Protein AF-A0A543K8H4-F1 (afdb_monomer_lite)

pLDDT: mean 74.07, std 21.63, range [31.89, 98.25]

Structure (mmCIF, N/CA/C/O backbone):
data_AF-A0A543K8H4-F1
#
_entry.id   AF-A0A543K8H4-F1
#
loop_
_atom_site.group_PDB
_atom_site.id
_atom_site.type_symbol
_atom_site.label_atom_id
_atom_site.label_alt_id
_atom_site.label_comp_id
_atom_site.label_asym_id
_atom_site.label_entity_id
_atom_site.label_seq_id
_atom_site.pdbx_PDB_ins_code
_atom_site.Cartn_x
_atom_site.Cartn_y
_atom_site.Cartn_z
_atom_site.occupancy
_atom_site.B_iso_or_equiv
_atom_site.auth_seq_id
_atom_site.auth_comp_id
_atom_site.auth_asym_id
_atom_site.auth_atom_id
_atom_site.pdbx_PDB_model_num
ATOM 1 N N . MET A 1 1 ? -26.054 -43.335 34.215 1.00 47.31 1 MET A N 1
ATOM 2 C CA . MET A 1 1 ? -25.259 -42.193 34.705 1.00 47.31 1 MET A CA 1
ATOM 3 C C . MET A 1 1 ? -24.385 -41.779 33.537 1.00 47.31 1 MET A C 1
ATOM 5 O O . MET A 1 1 ? -23.347 -42.385 33.330 1.00 47.31 1 MET A O 1
ATOM 9 N N . ASP A 1 2 ? -24.916 -40.901 32.689 1.00 49.88 2 ASP A N 1
ATOM 10 C CA . ASP A 1 2 ? -24.349 -40.558 31.381 1.00 49.88 2 ASP A CA 1
ATOM 11 C C . ASP A 1 2 ? -23.752 -39.151 31.489 1.00 49.88 2 ASP A C 1
ATOM 13 O O . ASP A 1 2 ? -24.436 -38.223 31.928 1.00 49.88 2 ASP A O 1
ATOM 17 N N . ALA A 1 3 ? -22.455 -39.013 31.222 1.00 57.44 3 ALA A N 1
ATOM 18 C CA . ALA A 1 3 ? -21.758 -37.736 31.340 1.00 57.44 3 ALA A CA 1
ATOM 19 C C . ALA A 1 3 ? -22.100 -36.855 30.126 1.00 57.44 3 ALA A C 1
ATOM 21 O O . ALA A 1 3 ? -22.096 -37.356 29.000 1.00 57.44 3 ALA A O 1
ATOM 22 N N . PRO A 1 4 ? -22.378 -35.551 30.300 1.00 60.41 4 PRO A N 1
ATOM 23 C CA . PRO A 1 4 ? -22.704 -34.699 29.170 1.00 60.41 4 PRO A CA 1
ATOM 24 C C . PRO A 1 4 ? -21.467 -34.540 28.279 1.00 60.41 4 PRO A C 1
ATOM 26 O O . PRO A 1 4 ? -20.407 -34.108 28.733 1.00 60.41 4 PRO A O 1
ATOM 29 N N . ILE A 1 5 ? -21.615 -34.880 26.997 1.00 59.88 5 ILE A N 1
ATOM 30 C CA . ILE A 1 5 ? -20.638 -34.566 25.954 1.00 59.88 5 ILE A CA 1
ATOM 31 C C . ILE A 1 5 ? -20.490 -33.044 25.944 1.00 59.88 5 ILE A C 1
ATOM 33 O O . ILE A 1 5 ? -21.430 -32.323 25.598 1.00 59.88 5 ILE A O 1
ATOM 37 N N . ALA A 1 6 ? -19.327 -32.550 26.368 1.00 59.94 6 ALA A N 1
ATOM 38 C CA . ALA A 1 6 ? -19.016 -31.133 26.329 1.00 59.94 6 ALA A CA 1
ATOM 39 C C . ALA A 1 6 ? -19.148 -30.655 24.879 1.00 59.94 6 ALA A C 1
ATOM 41 O O . ALA A 1 6 ? -18.351 -31.011 24.010 1.00 59.94 6 ALA A O 1
ATOM 42 N N . THR A 1 7 ? -20.193 -29.873 24.611 1.00 62.84 7 THR A N 1
ATOM 43 C CA . THR A 1 7 ? -20.345 -29.169 23.342 1.00 62.84 7 THR A CA 1
ATOM 44 C C . THR A 1 7 ? -19.185 -28.194 23.248 1.00 62.84 7 THR A C 1
ATOM 46 O O . THR A 1 7 ? -19.174 -27.163 23.919 1.00 62.84 7 THR A O 1
ATOM 49 N N . VAL A 1 8 ? -18.177 -28.537 22.448 1.00 66.00 8 VAL A N 1
ATOM 50 C CA . VAL A 1 8 ? -17.114 -27.602 22.095 1.00 66.00 8 VAL A CA 1
ATOM 51 C C . VAL A 1 8 ? -17.789 -26.481 21.318 1.00 66.00 8 VAL A C 1
ATOM 53 O O . VAL A 1 8 ? -18.195 -26.664 20.169 1.00 66.00 8 VAL A O 1
ATOM 56 N N . ALA A 1 9 ? -17.973 -25.331 21.965 1.00 64.00 9 ALA A N 1
ATOM 57 C CA . ALA A 1 9 ? -18.434 -24.132 21.293 1.00 64.00 9 ALA A CA 1
ATOM 58 C C . ALA A 1 9 ? -17.465 -23.860 20.139 1.00 64.00 9 ALA A C 1
ATOM 60 O O . ALA A 1 9 ? -16.275 -23.623 20.352 1.00 64.00 9 ALA A O 1
ATOM 61 N N . ARG A 1 10 ? -17.960 -23.944 18.902 1.00 67.19 10 ARG A N 1
ATOM 62 C CA . ARG A 1 10 ? -17.166 -23.629 17.719 1.00 67.19 10 ARG A CA 1
ATOM 63 C C . ARG A 1 10 ? -16.966 -22.118 17.697 1.00 67.19 10 ARG A C 1
ATOM 65 O O . ARG A 1 10 ? -17.754 -21.391 17.100 1.00 67.19 10 ARG A O 1
ATOM 72 N N . MET A 1 11 ? -15.933 -21.642 18.383 1.00 63.16 11 MET A N 1
ATOM 73 C CA . MET A 1 11 ? -15.459 -20.280 18.211 1.00 63.16 11 MET A CA 1
ATOM 74 C C . MET A 1 11 ? -14.942 -20.157 16.783 1.00 63.16 11 MET A C 1
ATOM 76 O O . MET A 1 11 ? -13.873 -20.652 16.440 1.00 63.16 11 MET A O 1
ATOM 80 N N . THR A 1 12 ? -15.733 -19.533 15.918 1.00 67.06 12 THR A N 1
ATOM 81 C CA . THR A 1 12 ? -15.229 -19.054 14.637 1.00 67.06 12 THR A CA 1
ATOM 82 C C . THR A 1 12 ? -14.322 -17.871 14.940 1.00 67.06 12 THR A C 1
ATOM 84 O O . THR A 1 12 ? -14.789 -16.735 15.056 1.00 67.06 12 THR A O 1
ATOM 87 N N . GLU A 1 13 ? -13.038 -18.137 15.151 1.00 82.81 13 GLU A N 1
ATOM 88 C CA . GLU A 1 13 ? -12.063 -17.061 15.250 1.00 82.81 13 GLU A CA 1
ATOM 89 C C . GLU A 1 13 ? -12.000 -16.307 13.921 1.00 82.81 13 GLU A C 1
ATOM 91 O O . GLU A 1 13 ? -12.049 -16.890 12.833 1.00 82.81 13 GLU A O 1
ATOM 96 N N . LYS A 1 14 ? -11.959 -14.977 14.006 1.00 82.50 14 LYS A N 1
ATOM 97 C CA . LYS A 1 14 ? -11.877 -14.126 12.822 1.00 82.50 14 LYS A CA 1
ATOM 98 C C . LYS A 1 14 ? -10.465 -14.219 12.258 1.00 82.50 14 LYS A C 1
ATOM 100 O O . LYS A 1 14 ? -9.510 -13.846 12.927 1.00 82.50 14 LYS A O 1
ATOM 105 N N . VAL A 1 15 ? -10.348 -14.652 11.007 1.00 89.44 15 VAL A N 1
ATOM 106 C CA . VAL A 1 15 ? -9.075 -14.610 10.282 1.00 89.44 15 VAL A CA 1
ATOM 107 C C . VAL A 1 15 ? -8.794 -13.172 9.854 1.00 89.44 15 VAL A C 1
ATOM 109 O O . VAL A 1 15 ? -9.629 -12.524 9.219 1.00 89.44 15 VAL A O 1
ATOM 112 N N . HIS A 1 16 ? -7.610 -12.674 10.195 1.00 93.12 16 HIS A N 1
ATOM 113 C CA . HIS A 1 16 ? -7.120 -11.383 9.733 1.00 93.12 16 HIS A CA 1
ATOM 114 C C . HIS A 1 16 ? -6.302 -11.559 8.456 1.00 93.12 16 HIS A C 1
ATOM 116 O O . HIS A 1 16 ? -5.398 -12.388 8.406 1.00 93.12 16 HIS A O 1
ATOM 122 N N . LEU A 1 17 ? -6.619 -10.766 7.431 1.00 96.25 17 LEU A N 1
ATOM 123 C CA . LEU A 1 17 ? -5.897 -10.768 6.163 1.00 96.25 17 LEU A CA 1
ATOM 124 C C . LEU A 1 17 ? -5.103 -9.470 6.012 1.00 96.25 17 LEU A C 1
ATOM 126 O O . LEU A 1 17 ? -5.653 -8.378 6.167 1.00 96.25 17 LEU A O 1
ATOM 130 N N . ALA A 1 18 ? -3.822 -9.613 5.690 1.00 96.88 18 ALA A N 1
ATOM 131 C CA . ALA A 1 18 ? -2.900 -8.530 5.374 1.00 96.88 18 ALA A CA 1
ATOM 132 C C . ALA A 1 18 ? -2.355 -8.712 3.951 1.00 96.88 18 ALA A C 1
ATOM 134 O O . ALA A 1 18 ? -2.342 -9.827 3.428 1.00 96.88 18 ALA A O 1
ATOM 135 N N . VAL A 1 19 ? -1.906 -7.623 3.327 1.00 96.12 19 VAL A N 1
ATOM 136 C CA . VAL A 1 19 ? -1.319 -7.636 1.980 1.00 96.12 19 VAL A CA 1
ATOM 137 C C . VAL A 1 19 ? 0.030 -6.926 1.976 1.00 96.12 19 VAL A C 1
ATOM 139 O O . VAL A 1 19 ? 0.191 -5.904 2.633 1.00 96.12 19 VAL A O 1
ATOM 142 N N . ALA A 1 20 ? 0.991 -7.445 1.218 1.00 93.69 20 ALA A N 1
ATOM 143 C CA . ALA A 1 20 ? 2.272 -6.786 0.988 1.00 93.69 20 ALA A CA 1
ATOM 144 C C . ALA A 1 20 ? 2.353 -6.315 -0.466 1.00 93.69 20 ALA A C 1
ATOM 146 O O . ALA A 1 20 ? 2.259 -7.129 -1.390 1.00 93.69 20 ALA A O 1
ATOM 147 N N . LEU A 1 21 ? 2.484 -5.006 -0.680 1.00 91.94 21 LEU A N 1
ATOM 148 C CA . LEU A 1 21 ? 2.452 -4.401 -2.008 1.00 91.94 21 LEU A CA 1
ATOM 149 C C . LEU A 1 21 ? 3.854 -3.983 -2.457 1.00 91.94 21 LEU A C 1
ATOM 151 O O . LEU A 1 21 ? 4.487 -3.131 -1.838 1.00 91.94 21 LEU A O 1
ATOM 155 N N . ASP A 1 22 ? 4.280 -4.522 -3.601 1.00 87.62 22 ASP A N 1
ATOM 156 C CA . ASP A 1 22 ? 5.484 -4.095 -4.315 1.00 87.62 22 ASP A CA 1
ATOM 157 C C . ASP A 1 22 ? 5.199 -3.969 -5.817 1.00 87.62 22 ASP A C 1
ATOM 159 O O . ASP A 1 22 ? 4.802 -4.945 -6.450 1.00 87.62 22 ASP A O 1
ATOM 163 N N . ARG A 1 23 ? 5.415 -2.784 -6.403 1.00 85.38 23 ARG A N 1
ATOM 164 C CA . ARG A 1 23 ? 5.304 -2.495 -7.851 1.00 85.38 23 ARG A CA 1
ATOM 165 C C . ARG A 1 23 ? 4.181 -3.272 -8.581 1.00 85.38 23 ARG A C 1
ATOM 167 O O . ARG A 1 23 ? 3.000 -3.019 -8.356 1.00 85.38 23 ARG A O 1
ATOM 174 N N . ALA A 1 24 ? 4.562 -4.156 -9.511 1.00 87.38 24 ALA A N 1
ATOM 175 C CA . ALA A 1 24 ? 3.675 -5.047 -10.263 1.00 87.38 24 ALA A CA 1
ATOM 176 C C . ALA A 1 24 ? 3.574 -6.449 -9.632 1.00 87.38 24 ALA A C 1
ATOM 178 O O . ALA A 1 24 ? 2.882 -7.304 -10.168 1.00 87.38 24 ALA A O 1
ATOM 179 N N . GLY A 1 25 ? 4.282 -6.696 -8.530 1.00 85.06 25 GLY A N 1
ATOM 180 C CA . GLY A 1 25 ? 4.423 -7.984 -7.864 1.00 85.06 25 GLY A CA 1
ATOM 181 C C . GLY A 1 25 ? 5.883 -8.301 -7.529 1.00 85.06 25 GLY A C 1
ATOM 182 O O . GLY A 1 25 ? 6.810 -7.709 -8.079 1.00 85.06 25 GLY A O 1
ATOM 183 N N . TRP A 1 26 ? 6.070 -9.282 -6.646 1.00 84.19 26 TRP A N 1
ATOM 184 C CA . TRP A 1 26 ? 7.375 -9.699 -6.114 1.00 84.19 26 TRP A CA 1
ATOM 185 C C . TRP A 1 26 ? 8.194 -10.559 -7.086 1.00 84.19 26 TRP A C 1
ATOM 187 O O . TRP A 1 26 ? 9.387 -10.767 -6.886 1.00 84.19 26 TRP A O 1
ATOM 197 N N . HIS A 1 27 ? 7.569 -11.075 -8.147 1.00 80.94 27 HIS A N 1
ATOM 198 C CA . HIS A 1 27 ? 8.272 -11.837 -9.172 1.00 80.94 27 HIS A CA 1
ATOM 199 C C . HIS A 1 27 ? 9.005 -10.881 -10.138 1.00 80.94 27 HIS A C 1
ATOM 201 O O . HIS A 1 27 ? 8.379 -9.933 -10.622 1.00 80.94 27 HIS A O 1
ATOM 207 N N . PRO A 1 28 ? 10.270 -11.139 -10.530 1.00 76.62 28 PRO A N 1
ATOM 208 C CA . PRO A 1 28 ? 11.025 -10.250 -11.428 1.00 76.62 28 PRO A CA 1
ATOM 209 C C . PRO A 1 28 ? 10.330 -9.985 -12.773 1.00 76.62 28 PRO A C 1
ATOM 211 O O . PRO A 1 28 ? 10.452 -8.913 -13.366 1.00 76.62 28 PRO A O 1
ATOM 214 N N . ALA A 1 29 ? 9.545 -10.957 -13.249 1.00 81.50 29 ALA A N 1
ATOM 215 C CA . ALA A 1 29 ? 8.746 -10.847 -14.469 1.00 81.50 29 ALA A CA 1
ATOM 216 C C . ALA A 1 29 ? 7.267 -10.478 -14.236 1.00 81.50 29 ALA A C 1
ATOM 218 O O . ALA A 1 29 ? 6.498 -10.525 -15.190 1.00 81.50 29 ALA A O 1
ATOM 219 N N . ALA A 1 30 ? 6.847 -10.107 -13.018 1.00 82.44 30 ALA A N 1
ATOM 220 C CA . ALA A 1 30 ? 5.441 -9.798 -12.711 1.00 82.44 30 ALA A CA 1
ATOM 221 C C . ALA A 1 30 ? 4.864 -8.682 -13.600 1.00 82.44 30 ALA A C 1
ATOM 223 O O . ALA A 1 30 ? 3.693 -8.698 -13.956 1.00 82.44 30 ALA A O 1
ATOM 224 N N . TRP A 1 31 ? 5.706 -7.746 -14.045 1.00 83.69 31 TRP A N 1
ATOM 225 C CA . TRP A 1 31 ? 5.318 -6.675 -14.966 1.00 83.69 31 TRP A CA 1
ATOM 226 C C . TRP A 1 31 ? 4.880 -7.161 -16.357 1.00 83.69 31 TRP A C 1
ATOM 228 O O . TRP A 1 31 ? 4.278 -6.384 -17.096 1.00 83.69 31 TRP A O 1
ATOM 238 N N . ARG A 1 32 ? 5.218 -8.403 -16.728 1.00 85.94 32 ARG A N 1
ATOM 239 C CA . ARG A 1 32 ? 4.816 -9.033 -17.994 1.00 85.94 32 ARG A CA 1
ATOM 240 C C . ARG A 1 32 ? 3.454 -9.708 -17.916 1.00 85.94 32 ARG A C 1
ATOM 242 O O . ARG A 1 32 ? 2.963 -10.147 -18.952 1.00 85.94 32 ARG A O 1
ATOM 249 N N . ASP A 1 33 ? 2.869 -9.824 -16.725 1.00 87.50 33 ASP A N 1
ATOM 250 C CA . ASP A 1 33 ? 1.519 -10.353 -16.595 1.00 87.50 33 ASP A CA 1
ATOM 251 C C . ASP A 1 33 ? 0.541 -9.492 -17.425 1.00 87.50 33 ASP A C 1
ATOM 253 O O . ASP A 1 33 ? 0.609 -8.262 -17.350 1.00 87.50 33 ASP A O 1
ATOM 257 N N . PRO A 1 34 ? -0.364 -10.087 -18.224 1.00 88.69 34 PRO A N 1
ATOM 258 C CA . PRO A 1 34 ? -1.294 -9.326 -19.060 1.00 88.69 34 PRO A CA 1
ATOM 259 C C . PRO A 1 34 ? -2.214 -8.374 -18.282 1.00 88.69 34 PRO A C 1
ATOM 261 O O . PRO A 1 34 ? -2.703 -7.398 -18.850 1.00 88.69 34 PRO A O 1
ATOM 264 N N . SER A 1 35 ? -2.466 -8.649 -16.999 1.00 86.38 35 SER A N 1
ATOM 265 C CA . SER A 1 35 ? -3.253 -7.786 -16.114 1.00 86.38 35 SER A CA 1
ATOM 266 C C . SER A 1 35 ? -2.416 -6.721 -15.399 1.00 86.38 35 SER A C 1
ATOM 268 O O . SER A 1 35 ? -2.978 -5.777 -14.828 1.00 86.38 35 SER A O 1
ATOM 270 N N . ALA A 1 36 ? -1.084 -6.826 -15.447 1.00 85.94 36 ALA A N 1
ATOM 271 C CA . ALA A 1 36 ? -0.201 -5.841 -14.852 1.00 85.94 36 ALA A CA 1
ATOM 272 C C . ALA A 1 36 ? -0.335 -4.483 -15.549 1.00 85.94 36 ALA A C 1
ATOM 274 O O . ALA A 1 36 ? -0.541 -4.363 -16.757 1.00 85.94 36 ALA A O 1
ATOM 275 N N . ARG A 1 37 ? -0.149 -3.421 -14.762 1.00 86.88 37 ARG A N 1
ATOM 276 C CA . ARG A 1 37 ? -0.200 -2.028 -15.227 1.00 86.88 37 ARG A CA 1
ATOM 277 C C . ARG A 1 37 ? 1.153 -1.335 -15.051 1.00 86.88 37 ARG A C 1
ATOM 279 O O . ARG A 1 37 ? 1.260 -0.370 -14.295 1.00 86.88 37 ARG A O 1
ATOM 286 N N . PRO A 1 38 ? 2.217 -1.792 -15.738 1.00 84.44 38 PRO A N 1
ATOM 287 C CA . PRO A 1 38 ? 3.587 -1.337 -15.487 1.00 84.44 38 PRO A CA 1
ATOM 288 C C . PRO A 1 38 ? 3.793 0.168 -15.713 1.00 84.44 38 PRO A C 1
ATOM 290 O O . PRO A 1 38 ? 4.618 0.786 -15.046 1.00 84.44 38 PRO A O 1
ATOM 293 N N . ARG A 1 39 ? 3.022 0.780 -16.621 1.00 85.25 39 ARG A N 1
ATOM 294 C CA . ARG A 1 39 ? 3.096 2.223 -16.914 1.00 85.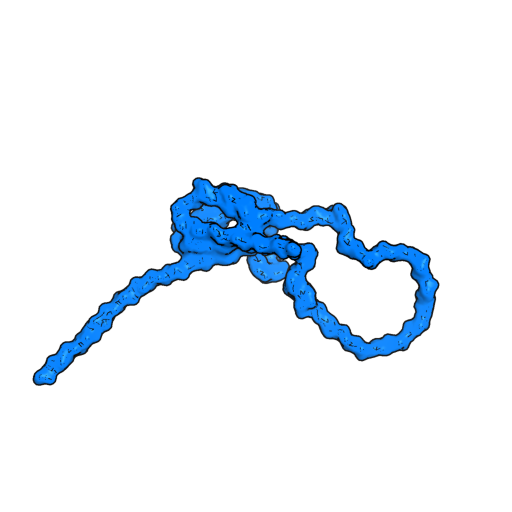25 39 ARG A CA 1
ATOM 295 C C . ARG A 1 39 ? 2.483 3.104 -15.825 1.00 85.25 39 ARG A C 1
ATOM 297 O O . ARG A 1 39 ? 2.728 4.303 -15.814 1.00 85.25 39 ARG A O 1
ATOM 304 N N . GLU A 1 40 ? 1.693 2.528 -14.925 1.00 88.12 40 GLU A N 1
ATOM 305 C CA . GLU A 1 40 ? 1.017 3.257 -13.850 1.00 88.12 40 GLU A CA 1
ATOM 306 C C . GLU A 1 40 ? 1.764 3.154 -12.511 1.00 88.12 40 GLU A C 1
ATOM 308 O O . GLU A 1 40 ? 1.382 3.814 -11.552 1.00 88.12 40 GLU A O 1
ATOM 313 N N . LEU A 1 41 ? 2.845 2.371 -12.426 1.00 85.62 41 LEU A N 1
ATOM 314 C CA . LEU A 1 41 ? 3.533 2.079 -11.159 1.00 85.62 41 LEU A CA 1
ATOM 315 C C . LEU A 1 41 ? 4.138 3.309 -10.473 1.00 85.62 41 LEU A C 1
ATOM 317 O O . LEU A 1 41 ? 4.300 3.315 -9.255 1.00 85.62 41 LEU A O 1
ATOM 321 N N . THR A 1 42 ? 4.460 4.352 -11.237 1.00 84.81 42 THR A N 1
ATOM 322 C CA . THR A 1 42 ? 4.954 5.640 -10.726 1.00 84.81 42 THR A CA 1
ATOM 323 C C . THR A 1 42 ? 3.830 6.649 -10.474 1.00 84.81 42 THR A C 1
ATOM 325 O O . THR A 1 42 ? 4.095 7.794 -10.119 1.00 84.81 42 THR A O 1
ATOM 328 N N . SER A 1 43 ? 2.567 6.245 -10.634 1.00 88.06 43 SER A N 1
ATOM 329 C CA . SER A 1 43 ? 1.401 7.091 -10.394 1.00 88.06 43 SER A CA 1
ATOM 330 C C . SER A 1 43 ? 0.932 6.981 -8.942 1.00 88.06 43 SER A C 1
ATOM 332 O O . SER A 1 43 ? 0.505 5.903 -8.522 1.00 88.06 43 SER A O 1
ATOM 334 N N . PRO A 1 44 ? 0.864 8.086 -8.179 1.00 89.38 44 PRO A N 1
ATOM 335 C CA . PRO A 1 44 ? 0.268 8.077 -6.840 1.00 89.38 44 PRO A CA 1
A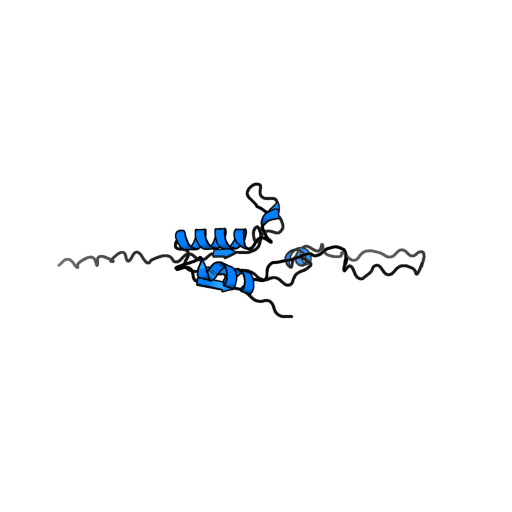TOM 336 C C . PRO A 1 44 ? -1.187 7.577 -6.838 1.00 89.38 44 PRO A C 1
ATOM 338 O O . PRO A 1 44 ? -1.643 6.918 -5.902 1.00 89.38 44 PRO A O 1
ATOM 341 N N . ARG A 1 45 ? -1.930 7.843 -7.923 1.00 93.31 45 ARG A N 1
ATOM 342 C CA . ARG A 1 45 ? -3.333 7.429 -8.067 1.00 93.31 45 ARG A CA 1
ATOM 343 C C . ARG A 1 45 ? -3.487 5.911 -8.153 1.00 93.31 45 ARG A C 1
ATOM 345 O O . ARG A 1 45 ? -4.474 5.392 -7.628 1.00 93.31 45 ARG A O 1
ATOM 352 N N . TYR A 1 46 ? -2.546 5.219 -8.795 1.00 92.44 46 TYR A N 1
ATOM 353 C CA . TYR A 1 46 ? -2.537 3.756 -8.877 1.00 92.44 46 TYR A CA 1
ATOM 354 C C . TYR A 1 46 ? -2.483 3.149 -7.470 1.00 92.44 46 TYR A C 1
ATOM 356 O O . TYR A 1 46 ? -3.382 2.405 -7.076 1.00 92.44 46 TYR A O 1
ATOM 364 N N . TRP A 1 47 ? -1.515 3.589 -6.666 1.00 94.19 47 TRP A N 1
ATOM 365 C CA . TRP A 1 47 ? -1.329 3.126 -5.291 1.00 94.19 47 TRP A CA 1
ATOM 366 C C . TRP A 1 47 ? -2.520 3.427 -4.385 1.00 94.19 47 TRP A C 1
ATOM 368 O O . TRP A 1 47 ? -3.013 2.533 -3.699 1.00 94.19 47 TRP A O 1
ATOM 378 N N . ARG A 1 48 ? -3.061 4.651 -4.437 1.00 96.00 48 ARG A N 1
ATOM 379 C CA . ARG A 1 48 ? -4.283 4.997 -3.693 1.00 96.00 48 ARG A CA 1
ATOM 380 C C . ARG A 1 48 ? -5.448 4.076 -4.056 1.00 96.00 48 ARG A C 1
ATOM 382 O O . ARG A 1 48 ? -6.182 3.648 -3.175 1.00 96.00 48 ARG A O 1
ATOM 389 N N . THR A 1 49 ? -5.615 3.755 -5.339 1.00 96.62 49 THR A N 1
ATOM 390 C CA . THR A 1 49 ? -6.711 2.889 -5.804 1.00 96.62 49 THR A CA 1
ATOM 391 C C . THR A 1 49 ? -6.564 1.459 -5.274 1.00 96.62 49 THR A C 1
ATOM 393 O O . THR A 1 49 ? -7.556 0.863 -4.845 1.00 96.62 49 THR A O 1
ATOM 396 N N . LEU A 1 50 ? -5.340 0.918 -5.245 1.00 95.44 50 LEU A N 1
ATOM 397 C CA . LEU A 1 50 ? -5.060 -0.386 -4.631 1.00 95.44 50 LEU A CA 1
ATOM 398 C C . LEU A 1 50 ? -5.387 -0.382 -3.135 1.00 95.44 50 LEU A C 1
ATOM 400 O O . LEU A 1 50 ? -6.134 -1.239 -2.666 1.00 95.44 50 LEU A O 1
ATOM 404 N N . LEU A 1 51 ? -4.902 0.620 -2.400 1.00 97.44 51 LEU A N 1
ATOM 405 C CA . LEU A 1 51 ? -5.097 0.721 -0.953 1.00 97.44 51 LEU A CA 1
ATOM 406 C C . LEU A 1 51 ? -6.568 0.944 -0.570 1.00 97.44 51 LEU A C 1
ATOM 408 O O . LEU A 1 51 ? -7.061 0.308 0.355 1.00 97.44 51 LEU A O 1
ATOM 412 N N . GLN A 1 52 ? -7.316 1.745 -1.332 1.00 98.00 52 GLN A N 1
ATOM 413 C CA . GLN A 1 52 ? -8.770 1.886 -1.166 1.00 98.00 52 GLN A CA 1
ATOM 414 C C . GLN A 1 52 ? -9.532 0.592 -1.457 1.00 98.00 52 GLN A C 1
ATOM 416 O O . GLN A 1 52 ? -10.602 0.345 -0.900 1.00 98.00 52 GLN A O 1
ATOM 421 N N . THR A 1 53 ? -9.026 -0.227 -2.374 1.00 97.81 53 THR A N 1
ATOM 422 C CA . THR A 1 53 ? -9.629 -1.529 -2.669 1.00 97.81 53 THR A CA 1
ATOM 423 C C . THR A 1 53 ? -9.379 -2.501 -1.523 1.00 97.81 53 THR A C 1
ATOM 425 O O . THR A 1 53 ? -10.327 -3.134 -1.064 1.00 97.81 53 THR A O 1
ATOM 428 N N . ALA A 1 54 ? -8.155 -2.542 -0.993 1.00 97.75 54 ALA A N 1
ATOM 429 C CA . ALA A 1 54 ? -7.816 -3.329 0.189 1.00 97.75 54 ALA A CA 1
ATOM 430 C C . ALA A 1 54 ? -8.638 -2.905 1.425 1.00 97.75 54 ALA A C 1
ATOM 432 O O . ALA A 1 54 ? -9.216 -3.755 2.104 1.00 97.75 54 ALA A O 1
ATOM 433 N N . ASP A 1 55 ? -8.776 -1.598 1.665 1.00 98.06 55 ASP A N 1
ATOM 434 C CA . ASP A 1 55 ? -9.571 -1.034 2.764 1.00 98.06 55 ASP A CA 1
ATOM 435 C C . ASP A 1 55 ? -11.047 -1.464 2.691 1.00 98.06 55 ASP A C 1
ATOM 437 O O . ASP A 1 55 ? -11.611 -2.001 3.651 1.00 98.06 55 ASP A O 1
ATOM 441 N N . ARG A 1 56 ? -11.665 -1.330 1.508 1.00 97.88 56 ARG A N 1
ATOM 442 C CA . ARG A 1 56 ? -13.045 -1.787 1.262 1.00 97.88 56 ARG A CA 1
ATOM 443 C C . ARG A 1 56 ? -13.197 -3.302 1.395 1.00 97.88 56 ARG A C 1
ATOM 445 O O . ARG A 1 56 ? -14.249 -3.763 1.833 1.00 97.88 56 ARG A O 1
ATOM 452 N N . ALA A 1 57 ? -12.155 -4.064 1.070 1.00 97.25 57 ALA A N 1
ATOM 453 C CA . ALA A 1 57 ? -12.117 -5.518 1.204 1.00 97.25 57 ALA A CA 1
ATOM 454 C C . ALA A 1 57 ? -11.858 -6.008 2.642 1.00 97.25 57 ALA A C 1
ATOM 456 O O . ALA A 1 57 ? -11.778 -7.214 2.860 1.00 97.25 57 ALA A O 1
ATOM 457 N N . ARG A 1 58 ? -11.767 -5.106 3.635 1.00 96.31 58 ARG A N 1
ATOM 458 C CA . ARG A 1 58 ? -11.531 -5.436 5.056 1.00 96.31 58 ARG A CA 1
ATOM 459 C C . ARG A 1 58 ? -10.161 -6.066 5.324 1.00 96.31 58 ARG A C 1
ATOM 461 O O . ARG A 1 58 ? -9.991 -6.739 6.340 1.00 96.31 58 ARG A O 1
ATOM 468 N N . ILE A 1 59 ? -9.187 -5.796 4.456 1.00 97.88 59 ILE A N 1
ATOM 469 C CA . ILE A 1 59 ? -7.776 -6.038 4.756 1.00 97.88 59 ILE A CA 1
ATOM 470 C C . ILE A 1 59 ? -7.400 -5.181 5.964 1.00 97.88 59 ILE A C 1
ATOM 472 O O . ILE A 1 59 ? -7.717 -3.992 6.010 1.00 97.88 59 ILE A O 1
ATOM 476 N N . VAL A 1 60 ? -6.764 -5.789 6.963 1.00 97.19 60 VAL A N 1
ATOM 477 C CA . VAL A 1 60 ? -6.442 -5.088 8.216 1.00 97.19 60 VAL A CA 1
ATOM 478 C C . VAL A 1 60 ? -5.163 -4.268 8.105 1.00 97.19 60 VAL A C 1
ATOM 480 O O . VAL A 1 60 ? -5.005 -3.273 8.807 1.00 97.19 60 VAL A O 1
ATOM 483 N N . LEU A 1 61 ? -4.262 -4.678 7.214 1.00 97.56 61 LEU A N 1
ATOM 484 C CA . LEU A 1 61 ? -2.922 -4.127 7.099 1.00 97.56 61 LEU A CA 1
ATOM 485 C C . LEU A 1 61 ? -2.417 -4.235 5.657 1.00 97.56 61 LEU A C 1
ATOM 487 O O . LEU A 1 61 ? -2.545 -5.296 5.041 1.00 97.56 61 LEU A O 1
ATOM 491 N N . ALA A 1 62 ? -1.800 -3.172 5.148 1.00 97.81 62 ALA A N 1
ATOM 492 C CA . ALA A 1 62 ? -1.010 -3.202 3.924 1.00 97.81 62 ALA A CA 1
ATOM 493 C C . ALA A 1 62 ? 0.431 -2.761 4.199 1.00 97.81 62 ALA A C 1
ATOM 495 O O . ALA A 1 62 ? 0.633 -1.675 4.749 1.00 97.81 62 ALA A O 1
ATOM 496 N N . THR A 1 63 ? 1.419 -3.556 3.778 1.00 95.94 63 THR A N 1
ATOM 497 C CA . THR A 1 63 ? 2.806 -3.077 3.672 1.00 95.94 63 THR A CA 1
ATOM 498 C C . THR A 1 63 ? 3.039 -2.444 2.307 1.00 95.94 63 THR A C 1
ATOM 500 O O . THR A 1 63 ? 2.469 -2.877 1.300 1.00 95.94 63 THR A O 1
ATOM 503 N N . ILE A 1 64 ? 3.844 -1.385 2.286 1.00 93.75 64 ILE A N 1
ATOM 504 C CA . ILE A 1 64 ? 4.262 -0.691 1.068 1.00 93.75 64 ILE A CA 1
ATOM 505 C C . ILE A 1 64 ? 5.782 -0.788 1.022 1.00 93.75 64 ILE A C 1
ATOM 507 O O . ILE A 1 64 ? 6.472 -0.237 1.884 1.00 93.75 64 ILE A O 1
ATOM 511 N N . GLU A 1 65 ? 6.285 -1.534 0.044 1.00 88.12 65 GLU A N 1
ATOM 512 C CA . GLU A 1 65 ? 7.710 -1.823 -0.060 1.00 88.12 65 GLU A CA 1
ATOM 513 C C . GLU A 1 65 ? 8.481 -0.650 -0.680 1.00 88.12 65 GLU A C 1
ATOM 515 O O . GLU A 1 65 ? 8.237 -0.249 -1.825 1.00 88.12 65 GLU A O 1
ATOM 520 N N . ASP A 1 66 ? 9.445 -0.124 0.072 1.00 82.25 66 ASP A N 1
ATOM 521 C CA . ASP A 1 66 ? 10.505 0.732 -0.442 1.00 82.25 66 ASP A CA 1
ATOM 522 C C . ASP A 1 66 ? 11.658 -0.138 -0.956 1.00 82.25 66 ASP A C 1
ATOM 524 O O . ASP A 1 66 ? 11.889 -1.248 -0.478 1.00 82.25 66 ASP A O 1
ATOM 528 N N . ALA A 1 67 ? 12.394 0.342 -1.955 1.00 65.19 67 ALA A N 1
ATOM 529 C CA . ALA A 1 67 ? 13.591 -0.360 -2.397 1.00 65.19 67 ALA A CA 1
ATOM 530 C C . ALA A 1 67 ? 14.641 0.597 -2.955 1.00 65.19 67 ALA A C 1
ATOM 532 O O . ALA A 1 67 ? 14.474 1.178 -4.032 1.00 65.19 67 ALA A O 1
ATOM 533 N N . LEU A 1 68 ? 15.792 0.627 -2.285 1.00 52.03 68 LEU A N 1
ATOM 534 C CA . LEU A 1 68 ? 17.048 1.154 -2.810 1.00 52.03 68 LEU A CA 1
ATOM 535 C C . LEU A 1 68 ? 17.750 0.078 -3.652 1.00 52.03 68 LEU A C 1
ATOM 537 O O . LEU A 1 68 ? 18.735 -0.516 -3.223 1.00 52.03 68 LEU A O 1
ATOM 541 N N . ALA A 1 69 ? 17.235 -0.240 -4.841 1.00 51.47 69 ALA A N 1
ATOM 542 C CA . ALA A 1 69 ? 17.897 -1.225 -5.698 1.00 51.47 69 ALA A CA 1
ATOM 543 C C . ALA A 1 69 ? 17.811 -0.871 -7.188 1.00 51.47 69 ALA A C 1
ATOM 545 O O . ALA A 1 69 ? 16.767 -0.986 -7.828 1.00 51.47 69 ALA A O 1
ATOM 546 N N . ILE A 1 70 ? 18.960 -0.468 -7.743 1.00 46.53 70 ILE A N 1
ATOM 547 C CA . ILE A 1 70 ? 19.210 -0.277 -9.185 1.00 46.53 70 ILE A CA 1
ATOM 548 C C . ILE A 1 70 ? 19.382 -1.615 -9.931 1.00 46.53 70 ILE A C 1
ATOM 550 O O . ILE A 1 70 ? 19.220 -1.660 -11.155 1.00 46.53 70 ILE A O 1
ATOM 554 N N . THR A 1 71 ? 19.634 -2.694 -9.193 1.00 45.47 71 THR A N 1
ATOM 555 C CA . THR A 1 71 ? 19.690 -4.078 -9.668 1.00 45.47 71 THR A CA 1
ATOM 556 C C . THR A 1 71 ? 18.893 -4.900 -8.681 1.00 45.47 71 THR A C 1
ATOM 558 O O . THR A 1 71 ? 19.126 -4.816 -7.477 1.00 45.47 71 THR A O 1
ATOM 561 N N . ASP A 1 72 ? 17.927 -5.646 -9.188 1.00 49.31 72 ASP A N 1
ATOM 562 C CA . ASP A 1 72 ? 17.091 -6.530 -8.397 1.00 49.31 72 ASP A CA 1
ATOM 563 C C . ASP A 1 72 ? 17.958 -7.388 -7.449 1.00 49.31 72 ASP A C 1
ATOM 565 O O . ASP A 1 72 ? 18.957 -7.977 -7.875 1.00 49.31 72 ASP A O 1
ATOM 569 N N . ARG A 1 73 ? 17.607 -7.473 -6.155 1.00 49.44 73 ARG A N 1
ATOM 570 C CA . ARG A 1 73 ? 18.304 -8.360 -5.197 1.00 49.44 73 ARG A CA 1
ATOM 571 C C . ARG A 1 73 ? 18.298 -9.805 -5.714 1.00 49.44 73 ARG A C 1
ATOM 573 O O . ARG A 1 73 ? 19.237 -10.550 -5.450 1.00 49.44 73 ARG A O 1
ATOM 580 N N . PHE A 1 74 ? 17.283 -10.162 -6.500 1.00 49.12 74 PHE A N 1
ATOM 581 C CA . PHE A 1 74 ? 17.127 -11.477 -7.108 1.00 49.12 74 PHE A CA 1
ATOM 582 C C . PHE A 1 74 ? 17.946 -11.685 -8.394 1.00 49.12 74 PHE A C 1
ATOM 584 O O . PHE A 1 74 ? 18.310 -12.822 -8.681 1.00 49.12 74 PHE A O 1
ATOM 591 N N . GLU A 1 75 ? 18.323 -10.631 -9.133 1.00 48.75 75 GLU A N 1
ATOM 592 C CA . GLU A 1 75 ? 19.238 -10.762 -10.286 1.00 48.75 75 GLU A CA 1
ATOM 593 C C . GLU A 1 75 ? 20.652 -11.147 -9.830 1.00 48.75 75 GLU A C 1
ATOM 595 O O . GLU A 1 75 ? 21.344 -11.900 -10.511 1.00 48.75 75 GLU A O 1
ATOM 600 N N . ARG A 1 76 ? 21.073 -10.699 -8.638 1.00 45.53 76 ARG A N 1
ATOM 601 C CA . ARG A 1 76 ? 22.396 -11.031 -8.088 1.00 45.53 76 ARG A CA 1
ATOM 602 C C . ARG A 1 76 ? 22.509 -12.495 -7.643 1.00 45.53 76 ARG A C 1
ATOM 604 O O . ARG A 1 76 ? 23.589 -13.066 -7.731 1.00 45.53 76 ARG A O 1
ATOM 611 N N . SER A 1 77 ? 21.411 -13.110 -7.202 1.00 45.25 77 SER A N 1
ATOM 612 C CA . SER A 1 77 ? 21.381 -14.530 -6.814 1.00 45.25 77 SER A CA 1
ATOM 613 C C . SER A 1 77 ? 21.307 -15.490 -8.007 1.00 45.25 77 SER A C 1
ATOM 615 O O . SER A 1 77 ? 21.572 -16.675 -7.839 1.00 45.25 77 SER A O 1
ATOM 617 N N . ALA A 1 78 ? 20.973 -14.989 -9.199 1.00 47.53 78 ALA A N 1
ATOM 618 C CA . ALA A 1 78 ? 20.908 -15.760 -10.441 1.00 47.53 78 ALA A CA 1
ATOM 619 C C . ALA A 1 78 ? 22.175 -15.616 -11.308 1.00 47.53 78 ALA A C 1
ATOM 621 O O . ALA A 1 78 ? 22.141 -15.916 -12.501 1.00 47.53 78 ALA A O 1
ATOM 622 N N . ALA A 1 79 ? 23.291 -15.149 -10.737 1.00 46.44 79 ALA A N 1
ATOM 623 C CA . ALA A 1 79 ? 24.575 -15.175 -11.426 1.00 46.44 79 ALA A CA 1
ATOM 624 C C . ALA A 1 79 ? 25.032 -16.641 -11.583 1.00 46.44 79 ALA A C 1
ATOM 626 O O . ALA A 1 79 ? 25.174 -17.335 -10.572 1.00 46.44 79 ALA A O 1
ATOM 627 N N . PRO A 1 80 ? 25.241 -17.146 -12.813 1.00 43.91 80 PRO A N 1
ATOM 628 C CA . PRO A 1 80 ? 25.743 -18.498 -13.003 1.00 43.91 80 PRO A CA 1
ATOM 629 C C . PRO A 1 80 ? 27.148 -18.622 -12.406 1.00 43.91 80 PRO A C 1
ATOM 631 O O . PRO A 1 80 ? 27.971 -17.713 -12.529 1.00 43.91 80 PRO A O 1
ATOM 634 N N . GLY A 1 81 ? 27.395 -19.756 -11.745 1.00 50.28 81 GLY A N 1
ATOM 635 C CA . GLY A 1 81 ? 28.683 -20.099 -11.156 1.00 50.28 81 GLY A CA 1
ATOM 636 C C . GLY A 1 81 ? 29.804 -19.934 -12.175 1.00 50.28 81 GLY A C 1
ATOM 637 O O . GLY A 1 81 ? 29.779 -20.530 -13.250 1.00 50.28 81 GLY A O 1
ATOM 638 N N . GLN A 1 82 ? 30.771 -19.092 -11.828 1.00 51.34 82 GLN A N 1
ATOM 639 C CA . GLN A 1 82 ? 31.995 -18.903 -12.584 1.00 51.34 82 GLN A CA 1
ATOM 640 C C . GLN A 1 82 ? 32.823 -20.182 -12.428 1.00 51.34 82 GLN A C 1
ATOM 642 O O . GLN A 1 82 ? 33.470 -20.394 -11.409 1.00 51.34 82 GLN A O 1
ATOM 647 N N . SER A 1 83 ? 32.710 -21.086 -13.400 1.00 46.88 83 SER A N 1
ATOM 648 C CA . SER A 1 83 ? 33.578 -22.253 -13.504 1.00 46.88 83 SER A CA 1
ATOM 649 C C . SER A 1 83 ? 34.972 -21.788 -13.909 1.00 46.88 83 SER A C 1
ATOM 651 O O . SER A 1 83 ? 35.149 -21.220 -14.989 1.00 46.88 83 SER A O 1
ATOM 653 N N . ASP A 1 84 ? 35.941 -22.038 -13.034 1.00 55.66 84 ASP A N 1
ATOM 654 C CA . ASP A 1 84 ? 37.368 -21.930 -13.312 1.00 55.66 84 ASP A CA 1
ATOM 655 C C . ASP A 1 84 ? 37.735 -22.759 -14.552 1.00 55.66 84 ASP A C 1
ATOM 657 O O . ASP A 1 84 ? 37.421 -23.947 -14.628 1.00 55.66 84 ASP A O 1
ATOM 661 N N . GLY A 1 85 ? 38.406 -22.142 -15.529 1.00 45.22 85 GLY A N 1
ATOM 662 C CA . GLY A 1 85 ? 38.802 -22.845 -16.747 1.00 45.22 85 GLY A CA 1
ATOM 663 C C . GLY A 1 85 ? 39.451 -21.975 -17.821 1.00 45.22 85 GLY A C 1
ATOM 664 O O . GLY A 1 85 ? 38.796 -21.567 -18.768 1.00 45.22 85 GLY A O 1
ATOM 665 N N . GLU A 1 86 ? 40.767 -21.814 -17.682 1.00 39.34 86 GLU A N 1
ATOM 666 C CA . GLU A 1 86 ? 41.762 -21.711 -18.766 1.00 39.34 86 GLU A CA 1
ATOM 667 C C . GLU A 1 86 ? 42.190 -20.343 -19.338 1.00 39.34 86 GLU A C 1
ATOM 669 O O . GLU A 1 86 ? 41.431 -19.427 -19.639 1.00 39.34 86 GLU A O 1
ATOM 674 N N . ARG A 1 87 ? 43.523 -20.252 -19.452 1.00 47.34 87 ARG A N 1
ATOM 675 C CA . ARG A 1 87 ? 44.365 -19.127 -19.866 1.00 47.34 87 ARG A CA 1
ATOM 676 C C . ARG A 1 87 ? 44.498 -19.080 -21.390 1.00 47.34 87 ARG A C 1
ATOM 678 O O . ARG A 1 87 ? 44.716 -20.111 -22.013 1.00 47.34 87 ARG A O 1
ATOM 685 N N . GLY A 1 88 ? 44.576 -17.875 -21.952 1.00 31.89 88 GLY A N 1
ATOM 686 C CA . GLY A 1 88 ? 45.097 -17.636 -23.301 1.00 31.89 88 GLY A CA 1
ATOM 687 C C . GLY A 1 88 ? 45.352 -16.148 -23.536 1.00 31.89 88 GLY A C 1
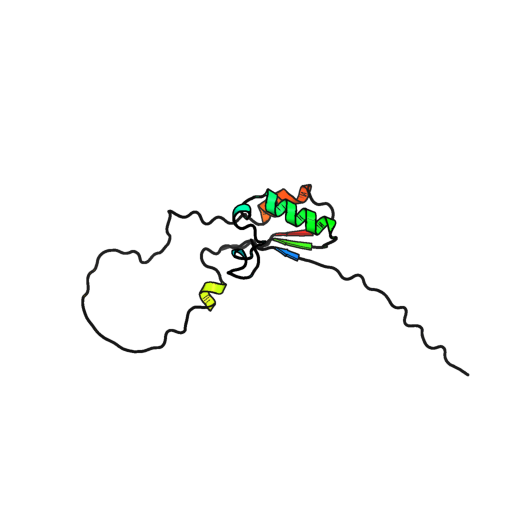ATOM 688 O O . GLY A 1 88 ? 44.423 -15.351 -23.531 1.00 31.89 88 GLY A O 1
ATOM 689 N N . ALA A 1 89 ? 46.619 -15.763 -23.669 1.00 48.03 89 ALA A N 1
ATOM 690 C CA . ALA A 1 89 ? 47.077 -14.382 -23.795 1.00 48.03 89 ALA A CA 1
ATOM 691 C C . ALA A 1 89 ? 46.861 -13.797 -25.204 1.00 48.03 89 ALA A C 1
ATOM 693 O O . ALA A 1 89 ? 47.176 -14.480 -26.173 1.00 48.03 89 ALA A O 1
ATOM 694 N N . ALA A 1 90 ? 46.450 -12.522 -25.307 1.00 40.47 90 ALA A N 1
ATOM 695 C CA . ALA A 1 90 ? 46.997 -11.523 -26.246 1.00 40.47 90 ALA A CA 1
ATOM 696 C C . ALA A 1 90 ? 46.303 -10.145 -26.126 1.00 40.47 90 ALA A C 1
ATOM 698 O O . ALA A 1 90 ? 45.096 -10.059 -25.940 1.00 40.47 90 ALA A O 1
ATOM 699 N N . ALA A 1 91 ? 47.110 -9.096 -26.333 1.00 42.81 91 ALA A N 1
ATOM 700 C CA . ALA A 1 91 ? 46.776 -7.694 -26.621 1.00 42.81 91 ALA A CA 1
ATOM 701 C C . ALA A 1 91 ? 46.183 -6.822 -25.491 1.00 42.81 91 ALA A C 1
ATOM 703 O O . ALA A 1 91 ? 44.980 -6.707 -25.285 1.00 42.81 91 ALA A O 1
ATOM 704 N N . GLN A 1 92 ? 47.087 -6.087 -24.838 1.00 43.62 92 GLN A N 1
ATOM 705 C CA . GLN A 1 92 ? 46.781 -4.874 -24.085 1.00 43.62 92 GLN A CA 1
ATOM 706 C C . GLN A 1 92 ? 46.427 -3.739 -25.064 1.00 43.62 92 GLN A C 1
ATOM 708 O O . GLN A 1 92 ? 47.238 -3.373 -25.910 1.00 43.62 92 GLN A O 1
ATOM 713 N N . THR A 1 93 ? 45.237 -3.154 -24.932 1.00 39.41 93 THR A N 1
ATOM 714 C CA . THR A 1 93 ? 44.916 -1.804 -25.425 1.00 39.41 93 THR A CA 1
ATOM 715 C C . THR A 1 93 ? 44.286 -1.043 -24.259 1.00 39.41 93 THR A C 1
ATOM 717 O O . THR A 1 93 ? 43.194 -1.416 -23.830 1.00 39.41 93 THR A O 1
ATOM 720 N N . PRO A 1 94 ? 44.945 -0.021 -23.686 1.00 46.12 94 PRO A N 1
ATOM 721 C CA . PRO A 1 94 ? 44.346 0.785 -22.636 1.00 46.12 94 PRO A CA 1
ATOM 722 C C . PRO A 1 94 ? 43.600 1.960 -23.277 1.00 46.12 94 PRO A C 1
ATOM 724 O O . PRO A 1 94 ? 44.222 2.852 -23.847 1.00 46.12 94 PRO A O 1
ATOM 727 N N . GLY A 1 95 ? 42.267 1.977 -23.192 1.00 37.88 95 GLY A N 1
ATOM 728 C CA . GLY A 1 95 ? 41.505 3.160 -23.598 1.00 37.88 95 GLY A CA 1
ATOM 729 C C . GLY A 1 95 ? 40.028 2.939 -23.904 1.00 37.88 95 GLY A C 1
ATOM 730 O O . GLY A 1 95 ? 39.647 2.997 -25.062 1.00 37.88 95 GLY A O 1
ATOM 731 N N . HIS A 1 96 ? 39.209 2.718 -22.877 1.00 41.22 96 HIS A N 1
ATOM 732 C CA . HIS A 1 96 ? 38.061 3.568 -22.511 1.00 41.22 96 HIS A CA 1
ATOM 733 C C . HIS A 1 96 ? 37.404 2.915 -21.289 1.00 41.22 96 HIS A C 1
ATOM 735 O O . HIS A 1 96 ? 36.856 1.818 -21.377 1.00 41.22 96 HIS A O 1
ATOM 741 N N . GLY A 1 97 ? 37.552 3.534 -20.119 1.00 43.22 97 GLY A N 1
ATOM 742 C CA . GLY A 1 97 ? 36.967 3.035 -18.881 1.00 43.22 97 GLY A CA 1
ATOM 743 C C . GLY A 1 97 ? 35.450 3.190 -18.892 1.00 43.22 97 GLY A C 1
ATOM 744 O O . GLY A 1 97 ? 34.950 4.184 -18.391 1.00 43.22 97 GLY A O 1
ATOM 745 N N . ASP A 1 98 ? 34.745 2.186 -19.409 1.00 45.78 98 ASP A N 1
ATOM 746 C CA . ASP A 1 98 ? 33.294 1.996 -19.235 1.00 45.78 98 ASP A CA 1
ATOM 747 C C . ASP A 1 98 ? 32.989 0.931 -18.161 1.00 45.78 98 ASP A C 1
ATOM 749 O O . ASP A 1 98 ? 31.926 0.312 -18.125 1.00 45.78 98 ASP A O 1
ATOM 753 N N . ALA A 1 99 ? 33.936 0.720 -17.245 1.00 46.09 99 ALA A N 1
ATOM 754 C CA . ALA A 1 99 ? 33.782 -0.119 -16.063 1.00 46.09 99 ALA A CA 1
ATOM 755 C C . ALA A 1 99 ? 33.330 0.710 -14.848 1.00 46.09 99 ALA A C 1
ATOM 757 O O . ALA A 1 99 ? 33.971 0.680 -13.806 1.00 46.09 99 ALA A O 1
ATOM 758 N N . ASP A 1 100 ? 32.239 1.463 -14.991 1.00 48.31 100 ASP A N 1
ATOM 759 C CA . ASP A 1 100 ? 31.371 1.827 -13.865 1.00 48.31 100 ASP A CA 1
ATOM 760 C C . ASP A 1 100 ? 29.982 2.186 -14.413 1.00 48.31 100 ASP A C 1
ATOM 762 O O . ASP A 1 100 ? 29.685 3.314 -14.810 1.00 48.31 100 ASP A O 1
ATOM 766 N N . GLY A 1 101 ? 29.153 1.156 -14.577 1.00 51.47 101 GLY A N 1
ATOM 767 C CA . GLY A 1 101 ? 27.894 1.189 -15.317 1.00 51.47 101 GLY A CA 1
ATOM 768 C C . GLY A 1 101 ? 26.757 1.946 -14.627 1.00 51.47 101 GLY A C 1
ATOM 769 O O . GLY A 1 101 ? 25.677 1.384 -14.455 1.00 51.47 101 GLY A O 1
ATOM 770 N N . ILE A 1 102 ? 26.938 3.227 -14.298 1.00 53.50 102 ILE A N 1
ATOM 771 C CA . ILE A 1 102 ? 25.825 4.129 -13.978 1.00 53.50 102 ILE A CA 1
ATOM 772 C C . ILE A 1 102 ? 25.525 4.985 -15.207 1.00 53.50 102 ILE A C 1
ATOM 774 O O . ILE A 1 102 ? 25.999 6.106 -15.383 1.00 53.50 102 ILE A O 1
ATOM 778 N N . ARG A 1 103 ? 24.687 4.426 -16.078 1.00 45.53 103 ARG A N 1
ATOM 779 C CA . ARG A 1 103 ? 24.057 5.127 -17.199 1.00 45.53 103 ARG A CA 1
ATOM 780 C C . ARG A 1 103 ? 23.190 6.279 -16.666 1.00 45.53 103 ARG A C 1
ATOM 782 O O . ARG A 1 103 ? 22.056 6.067 -16.244 1.00 45.53 103 ARG A O 1
ATOM 789 N N . ARG A 1 104 ? 23.742 7.500 -16.666 1.00 47.53 104 ARG A N 1
ATOM 790 C CA . ARG A 1 104 ? 23.084 8.748 -16.211 1.00 47.53 104 ARG A CA 1
ATOM 791 C C . ARG A 1 104 ? 21.903 9.179 -17.095 1.00 47.53 104 ARG A C 1
ATOM 793 O O . ARG A 1 104 ? 21.140 10.054 -16.706 1.00 47.53 104 ARG A O 1
ATOM 800 N N . ASP A 1 105 ? 21.731 8.553 -18.258 1.00 41.19 105 ASP A N 1
ATOM 801 C CA . ASP A 1 105 ? 20.636 8.771 -19.212 1.00 41.19 105 ASP A CA 1
ATOM 802 C C . ASP A 1 105 ? 19.334 8.041 -18.836 1.00 41.19 105 ASP A C 1
ATOM 804 O O . ASP A 1 105 ? 18.338 8.138 -19.553 1.00 41.19 105 ASP A O 1
ATOM 808 N N . ARG A 1 106 ? 19.310 7.302 -17.718 1.00 36.94 106 ARG A N 1
ATOM 809 C CA . ARG A 1 106 ? 18.125 6.567 -17.265 1.00 36.94 106 ARG A CA 1
ATOM 810 C C . ARG A 1 106 ? 17.774 6.914 -15.826 1.00 36.94 106 ARG A C 1
ATOM 812 O O . ARG A 1 106 ? 18.359 6.384 -14.887 1.00 36.94 106 ARG A O 1
ATOM 819 N N . VAL A 1 107 ? 16.738 7.730 -15.649 1.00 35.81 107 VAL A N 1
ATOM 820 C CA . VAL A 1 107 ? 16.076 7.871 -14.347 1.00 35.81 107 VAL A CA 1
ATOM 821 C C . VAL A 1 107 ? 15.230 6.619 -14.110 1.00 35.81 107 VAL A C 1
ATOM 823 O O . VAL A 1 107 ? 14.146 6.461 -14.669 1.00 35.81 107 VAL A O 1
ATOM 826 N N . ARG A 1 108 ? 15.745 5.692 -13.298 1.00 54.38 108 ARG A N 1
ATOM 827 C CA . ARG A 1 108 ? 14.977 4.568 -12.745 1.00 54.38 108 ARG A CA 1
ATOM 828 C C . ARG A 1 108 ? 14.348 5.030 -11.430 1.00 54.38 108 ARG A C 1
ATOM 830 O O . ARG A 1 108 ? 14.994 4.980 -10.393 1.00 54.38 108 ARG A O 1
ATOM 837 N N . GLY A 1 109 ? 13.120 5.540 -11.488 1.00 56.31 109 GLY A N 1
ATOM 838 C CA . GLY A 1 109 ? 12.398 6.026 -10.309 1.00 56.31 109 GLY A CA 1
ATOM 839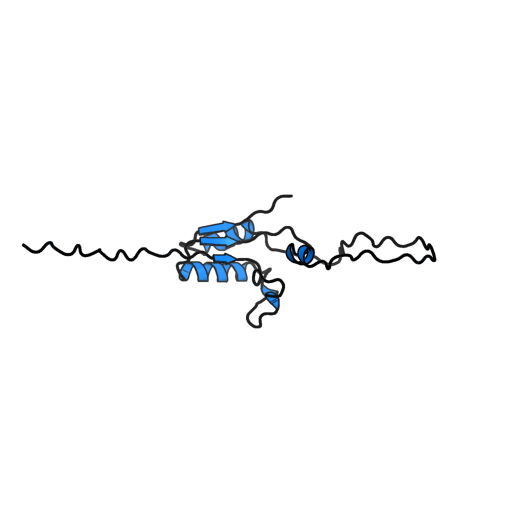 C C . GLY A 1 109 ? 11.505 4.952 -9.686 1.00 56.31 109 GLY A C 1
ATOM 840 O O . GLY A 1 109 ? 10.730 4.305 -10.390 1.00 56.31 109 GLY A O 1
ATOM 841 N N . ARG A 1 110 ? 11.582 4.795 -8.363 1.00 67.88 110 ARG A N 1
ATOM 842 C CA . ARG A 1 110 ? 10.521 4.202 -7.536 1.00 67.88 110 ARG A CA 1
ATOM 843 C C . ARG A 1 110 ? 9.839 5.321 -6.748 1.00 67.88 110 ARG A C 1
ATOM 845 O O . ARG A 1 110 ? 10.448 6.359 -6.502 1.00 67.88 110 ARG A O 1
ATOM 852 N N . LEU A 1 111 ? 8.569 5.120 -6.405 1.00 78.00 111 LEU A N 1
ATOM 853 C CA . LEU A 1 111 ? 7.874 6.008 -5.477 1.00 78.00 111 LEU A CA 1
ATOM 854 C C . LEU A 1 111 ? 8.303 5.666 -4.050 1.00 78.00 111 LEU A C 1
ATOM 856 O O . LEU A 1 111 ? 8.309 4.494 -3.684 1.00 78.00 111 LEU A O 1
ATOM 860 N N . ASP A 1 112 ? 8.628 6.693 -3.272 1.00 87.00 112 ASP A N 1
ATOM 861 C CA . ASP A 1 112 ? 8.930 6.577 -1.847 1.00 87.00 112 ASP A CA 1
ATOM 862 C C . ASP A 1 112 ? 7.707 6.040 -1.082 1.00 87.00 112 ASP A C 1
ATOM 864 O O . ASP A 1 112 ? 6.590 6.555 -1.226 1.00 87.00 112 ASP A O 1
ATOM 868 N N . ALA A 1 113 ? 7.904 4.989 -0.284 1.00 91.94 113 ALA A N 1
ATOM 869 C CA . ALA A 1 113 ? 6.809 4.308 0.402 1.00 91.94 113 ALA A CA 1
ATOM 870 C C . ALA A 1 113 ? 6.108 5.205 1.435 1.00 91.94 113 ALA A C 1
ATOM 872 O O . ALA A 1 113 ? 4.885 5.124 1.587 1.00 91.94 113 ALA A O 1
ATOM 873 N N . VAL A 1 114 ? 6.845 6.094 2.111 1.00 94.62 114 VAL A N 1
ATOM 874 C CA . VAL A 1 114 ? 6.294 7.035 3.097 1.00 94.62 114 VAL A CA 1
ATOM 875 C C . VAL A 1 114 ? 5.439 8.090 2.404 1.00 94.62 114 VAL A C 1
ATOM 877 O O . VAL A 1 114 ? 4.349 8.406 2.888 1.00 94.62 114 VAL A O 1
ATOM 880 N N . LEU A 1 115 ? 5.867 8.595 1.246 1.00 93.75 115 LEU A N 1
ATOM 881 C CA . LEU A 1 115 ? 5.072 9.523 0.444 1.00 93.75 115 LEU A CA 1
ATOM 882 C C . LEU A 1 115 ? 3.811 8.853 -0.107 1.00 93.75 115 LEU A C 1
ATOM 884 O O . LEU A 1 115 ? 2.744 9.467 -0.084 1.00 93.75 115 LEU A O 1
ATOM 888 N N . VAL A 1 116 ? 3.891 7.592 -0.546 1.00 94.19 116 VAL A N 1
ATOM 889 C CA . VAL A 1 116 ? 2.705 6.829 -0.973 1.00 94.19 116 VAL A CA 1
ATOM 890 C C . VAL A 1 116 ? 1.731 6.644 0.188 1.00 94.19 116 VAL A C 1
ATOM 892 O O . VAL A 1 116 ? 0.540 6.925 0.029 1.00 94.19 116 VAL A O 1
ATOM 895 N N . ALA A 1 117 ? 2.221 6.215 1.355 1.00 96.38 117 ALA A N 1
ATOM 896 C CA . ALA A 1 117 ? 1.403 6.050 2.551 1.00 96.38 117 ALA A CA 1
ATOM 897 C C . ALA A 1 117 ? 0.742 7.374 2.958 1.00 96.38 117 ALA A C 1
ATOM 899 O O . ALA A 1 117 ? -0.472 7.422 3.146 1.00 96.38 117 ALA A O 1
ATOM 900 N N . SER A 1 118 ? 1.512 8.463 3.005 1.00 97.25 118 SER A N 1
ATOM 901 C CA . SER A 1 118 ? 1.019 9.798 3.372 1.00 97.25 118 SER A CA 1
ATOM 902 C C . SER A 1 118 ? -0.025 10.318 2.385 1.00 97.25 118 SER A C 1
ATOM 904 O O . SER A 1 118 ? -1.025 10.906 2.791 1.00 97.25 118 SER A O 1
ATOM 906 N N . TYR A 1 119 ? 0.171 10.069 1.087 1.00 96.81 119 TYR A N 1
ATOM 907 C CA . TYR A 1 119 ? -0.784 10.443 0.045 1.00 96.81 119 TYR A CA 1
ATOM 908 C C . TYR A 1 119 ? -2.090 9.640 0.128 1.00 96.81 119 TYR A C 1
ATOM 910 O O . TYR A 1 119 ? -3.172 10.180 -0.109 1.00 96.81 119 TYR A O 1
ATOM 918 N N . ALA A 1 120 ? -2.005 8.344 0.435 1.00 97.31 120 ALA A N 1
ATOM 919 C CA . ALA A 1 120 ? -3.158 7.451 0.453 1.00 97.31 120 ALA A CA 1
ATOM 920 C C . ALA A 1 120 ? -3.944 7.486 1.771 1.00 97.31 120 ALA A C 1
ATOM 922 O O . ALA A 1 120 ? -5.157 7.284 1.736 1.00 97.31 120 ALA A O 1
ATOM 923 N N . ALA A 1 121 ? -3.291 7.766 2.904 1.00 97.56 121 ALA A N 1
ATOM 924 C CA . ALA A 1 121 ? -3.894 7.689 4.235 1.00 97.56 121 ALA A CA 1
ATOM 925 C C . ALA A 1 121 ? -5.212 8.481 4.382 1.00 97.56 121 ALA A C 1
ATOM 927 O O . ALA A 1 121 ? -6.179 7.898 4.873 1.00 97.56 121 ALA A O 1
ATOM 928 N N . PRO A 1 122 ? -5.345 9.736 3.893 1.00 98.19 122 PRO A N 1
ATOM 929 C CA . PRO A 1 122 ? -6.609 10.479 3.983 1.00 98.19 122 PRO A CA 1
ATOM 930 C C . PRO A 1 122 ? -7.759 9.864 3.170 1.00 98.19 122 PRO A C 1
ATOM 932 O O . PRO A 1 122 ? -8.921 10.210 3.364 1.00 98.19 122 PRO A O 1
ATOM 935 N N . ALA A 1 123 ? -7.438 8.986 2.219 1.00 97.62 123 ALA A N 1
ATOM 936 C CA . ALA A 1 123 ? -8.379 8.334 1.318 1.00 97.62 123 ALA A CA 1
ATOM 937 C C . ALA A 1 123 ? -8.782 6.918 1.775 1.00 97.62 123 ALA A C 1
ATOM 939 O O . ALA A 1 123 ? -9.584 6.277 1.089 1.00 97.62 123 ALA A O 1
ATOM 940 N N . THR A 1 124 ? 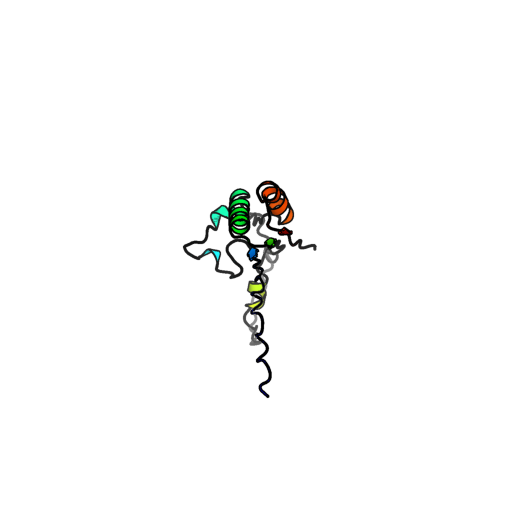-8.249 6.445 2.904 1.00 97.56 124 THR A N 1
ATOM 941 C CA . THR A 1 124 ? -8.557 5.154 3.538 1.00 97.56 124 THR A CA 1
ATOM 942 C C . THR A 1 124 ? -9.184 5.362 4.914 1.00 97.56 124 THR A C 1
ATOM 944 O O . THR A 1 124 ? -8.942 6.382 5.551 1.00 97.56 124 THR A O 1
ATOM 947 N N . GLN A 1 125 ? -9.993 4.410 5.385 1.00 97.19 125 GLN A N 1
ATOM 948 C CA . GLN A 1 125 ? -10.745 4.552 6.636 1.00 97.19 125 GLN A CA 1
ATOM 949 C C . GLN A 1 125 ? -10.338 3.574 7.740 1.00 97.19 125 GLN A C 1
ATOM 951 O O . GLN A 1 125 ? -10.495 3.907 8.913 1.00 97.19 125 GLN A O 1
ATOM 956 N N . ARG A 1 126 ? -9.915 2.348 7.405 1.00 96.88 126 ARG A N 1
ATOM 957 C CA . ARG A 1 126 ? -9.782 1.260 8.394 1.00 96.88 126 ARG A CA 1
ATOM 958 C C . ARG A 1 126 ? -8.478 0.482 8.291 1.00 96.88 126 ARG A C 1
ATOM 960 O O . ARG A 1 126 ? -8.025 -0.042 9.303 1.00 96.88 126 ARG A O 1
ATOM 967 N N . ILE A 1 127 ? -7.916 0.359 7.095 1.00 98.25 127 ILE A N 1
ATOM 968 C CA . ILE A 1 127 ? -6.661 -0.356 6.869 1.00 98.25 127 ILE A CA 1
ATOM 969 C C . ILE A 1 127 ? -5.481 0.364 7.536 1.00 98.25 127 ILE A C 1
ATOM 971 O O . ILE A 1 127 ? -5.327 1.578 7.406 1.00 98.25 127 ILE A O 1
ATOM 975 N N . GLY A 1 128 ? -4.623 -0.387 8.228 1.00 98.25 128 GLY A N 1
ATOM 976 C CA . GLY A 1 128 ? -3.319 0.110 8.662 1.00 98.25 128 GLY A CA 1
ATOM 977 C C . GLY A 1 128 ? -2.332 0.127 7.494 1.00 98.25 128 GLY A C 1
ATOM 978 O O . GLY A 1 128 ? -2.200 -0.872 6.787 1.00 98.25 128 GLY A O 1
ATOM 979 N N . LEU A 1 129 ? -1.629 1.242 7.289 1.00 98.06 129 LEU A N 1
ATOM 980 C CA . LEU A 1 129 ? -0.584 1.368 6.269 1.00 98.06 129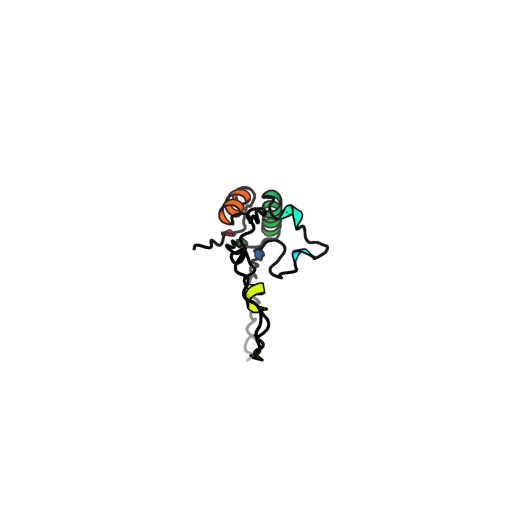 LEU A CA 1
ATOM 981 C C . LEU A 1 129 ? 0.794 1.285 6.928 1.00 98.06 129 LEU A C 1
ATOM 983 O O . LEU A 1 129 ? 1.085 2.057 7.839 1.00 98.06 129 LEU A O 1
ATOM 987 N N . VAL A 1 130 ? 1.638 0.369 6.456 1.00 97.56 130 VAL A N 1
ATOM 988 C CA . VAL A 1 130 ? 3.001 0.162 6.963 1.00 97.56 130 VAL A CA 1
ATOM 989 C C . VAL A 1 130 ? 3.995 0.414 5.831 1.00 97.56 130 VAL A C 1
ATOM 991 O O . VAL A 1 130 ? 4.268 -0.495 5.044 1.00 97.56 130 VAL A O 1
ATOM 994 N N . PRO A 1 131 ? 4.522 1.641 5.691 1.00 94.81 131 PRO A N 1
ATOM 995 C CA . PRO A 1 131 ? 5.634 1.873 4.784 1.00 94.81 131 PRO A CA 1
ATOM 996 C C . PRO A 1 131 ? 6.888 1.195 5.342 1.00 94.81 131 PRO A C 1
ATOM 998 O O . PRO A 1 131 ? 7.215 1.341 6.521 1.00 94.81 131 PRO A O 1
ATOM 1001 N N . THR A 1 132 ? 7.598 0.462 4.495 1.00 91.44 132 THR A N 1
ATOM 1002 C CA . THR A 1 132 ? 8.979 0.057 4.783 1.00 91.44 132 THR A CA 1
ATOM 1003 C C . THR A 1 132 ? 9.907 1.170 4.309 1.00 91.44 132 THR A C 1
ATOM 1005 O O . THR A 1 132 ? 9.593 1.861 3.345 1.00 91.44 132 THR A O 1
ATOM 1008 N N . VAL A 1 133 ? 11.018 1.399 5.006 1.00 86.25 133 VAL A N 1
ATOM 1009 C CA . VAL A 1 133 ? 11.997 2.433 4.643 1.00 86.25 133 VAL A CA 1
ATOM 1010 C C . VAL A 1 133 ? 13.356 1.770 4.587 1.00 86.25 133 VAL A C 1
ATOM 1012 O O . VAL A 1 133 ? 13.798 1.190 5.580 1.00 86.25 133 VAL A O 1
ATOM 1015 N N . THR A 1 134 ? 14.011 1.834 3.430 1.00 78.75 134 THR A N 1
ATOM 1016 C CA . THR A 1 134 ? 15.375 1.321 3.292 1.00 78.75 134 THR A CA 1
ATOM 1017 C C . THR A 1 134 ? 16.356 2.471 3.490 1.00 78.75 134 THR A C 1
ATOM 1019 O O . THR A 1 134 ? 16.322 3.454 2.758 1.00 78.75 134 THR A O 1
ATOM 1022 N N . THR A 1 135 ? 17.249 2.352 4.471 1.00 75.81 135 THR A N 1
ATOM 1023 C CA . THR A 1 135 ? 18.332 3.318 4.714 1.00 75.81 135 THR A CA 1
ATOM 1024 C C . THR A 1 135 ? 19.666 2.747 4.228 1.00 75.81 135 THR A C 1
ATOM 1026 O O . THR A 1 135 ? 19.860 1.531 4.275 1.00 75.81 135 THR A O 1
ATOM 1029 N N . ALA A 1 136 ? 20.563 3.612 3.749 1.00 66.19 136 ALA A N 1
ATOM 1030 C CA . ALA A 1 136 ? 21.919 3.254 3.321 1.00 66.19 136 ALA A CA 1
ATOM 1031 C C . ALA A 1 136 ? 22.933 3.343 4.470 1.00 66.19 136 ALA A C 1
ATOM 1033 O O . ALA A 1 136 ? 22.686 4.143 5.401 1.00 66.19 136 ALA A O 1
#

Radius of gyration: 24.77 Å; chains: 1; bounding box: 72×53×61 Å

InterPro domains:
  IPR036661 Luciferase-like domain superfamily [G3DSA:3.20.20.30] (9-136)
  IPR036661 Luciferase-like domain superfamily [SSF51679] (11-135)

Sequence (136 aa):
MDAPIATVARMTEKVHLAVALDRAGWHPAAWRDPSARPRELTSPRYWRTLLQTADRARIVLATIEDALAITDRFERSAAPGQSDGERGAAAQTPGHGDADGIRRDRVRGRLDAVLVASYAAPATQRIGLVPTVTTA

Organism: NCBI:txid33885

Foldseek 3Di:
DDDDDPPPPPPPDDDAAEEEDDQQDPDPCSCVPPPGDNVCQQPLVVLLVVQQVCLVVRHAEYEYEDDPDPDPPVVVVPDPDDDDDDDDDDDDDDDDPPPPPPPPVDDPDHDQQVVSCVSNVVVHDRHHYHYDDDDD

Secondary structure (DSSP, 8-state):
------------PPPP-EEEE-TT-SSTTGGGSTT--GGGTT-HHHHHHHHHHHHHTT--EEEE-----SS-HHHHHTPPP------------------S---TT-------HHHHHHHHGGG-SSPEEEE-----